Protein AF-A0A0B8P8I2-F1 (afdb_monomer_lite)

Foldseek 3Di:
DDQFDDPPDPDPDPVSVVVVNLVRVLVPDDQALLLCVLLVHDDPRNDPVSVVVLVVVQVPDDPVCNNVVSCVSPVSVVSNVVVVVVVD

Structure (mmCIF, N/CA/C/O backbone):
data_AF-A0A0B8P8I2-F1
#
_entry.id   AF-A0A0B8P8I2-F1
#
loop_
_atom_site.group_PDB
_atom_site.id
_atom_site.type_symbol
_atom_site.label_atom_id
_atom_site.label_alt_id
_atom_site.label_comp_id
_atom_site.label_asym_id
_atom_site.label_entity_id
_atom_site.label_seq_id
_atom_site.pdbx_PDB_ins_code
_atom_site.Cartn_x
_atom_site.Cartn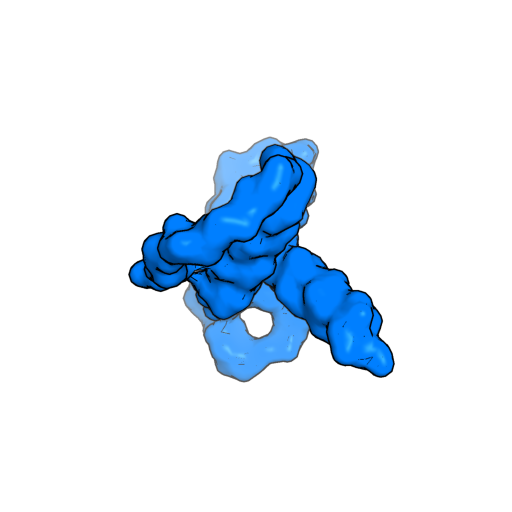_y
_atom_site.Cartn_z
_atom_site.occupancy
_atom_site.B_iso_or_equiv
_atom_site.auth_seq_id
_atom_site.auth_comp_id
_atom_site.auth_asym_id
_atom_site.auth_atom_id
_atom_site.pdbx_PDB_model_num
ATOM 1 N N . MET A 1 1 ? 14.277 -2.060 4.602 1.00 54.00 1 MET A N 1
ATOM 2 C CA . MET A 1 1 ? 13.983 -1.865 3.170 1.00 54.00 1 MET A CA 1
ATOM 3 C C . MET A 1 1 ? 15.010 -2.670 2.404 1.00 54.00 1 MET A C 1
ATOM 5 O O . MET A 1 1 ? 16.167 -2.629 2.803 1.00 54.00 1 MET A O 1
ATOM 9 N N . SER A 1 2 ? 14.570 -3.448 1.417 1.00 71.44 2 SER A N 1
ATOM 10 C CA . SER A 1 2 ? 15.432 -4.197 0.495 1.00 71.44 2 SER A CA 1
ATOM 11 C C . SER A 1 2 ? 15.273 -3.558 -0.881 1.00 71.44 2 SER A C 1
ATOM 13 O O . SER A 1 2 ? 14.143 -3.261 -1.261 1.00 71.44 2 SER A O 1
ATOM 15 N N . PHE A 1 3 ? 16.381 -3.272 -1.563 1.00 70.75 3 PHE A N 1
ATOM 16 C CA . PHE A 1 3 ? 16.392 -2.548 -2.841 1.00 70.75 3 PHE A CA 1
ATOM 17 C C . PHE A 1 3 ? 16.432 -3.472 -4.070 1.00 70.75 3 PHE A C 1
ATOM 19 O O . PHE A 1 3 ? 16.372 -2.968 -5.184 1.00 70.75 3 PHE A O 1
ATOM 26 N N . GLY A 1 4 ? 16.491 -4.793 -3.873 1.00 82.12 4 GLY A N 1
ATOM 27 C CA . GLY A 1 4 ? 16.733 -5.752 -4.951 1.00 82.12 4 GLY A CA 1
ATOM 28 C C . GLY A 1 4 ? 18.219 -5.937 -5.260 1.00 82.12 4 GLY A C 1
ATOM 29 O O . GLY A 1 4 ? 19.083 -5.408 -4.555 1.00 82.12 4 GLY A O 1
ATOM 30 N N . ASP A 1 5 ? 18.482 -6.715 -6.302 1.00 89.06 5 ASP A N 1
ATOM 31 C CA . ASP A 1 5 ? 19.809 -7.029 -6.818 1.00 89.06 5 ASP A CA 1
ATOM 32 C C . ASP A 1 5 ? 20.110 -6.179 -8.060 1.00 89.06 5 ASP A C 1
ATOM 34 O O . ASP A 1 5 ? 19.218 -5.775 -8.809 1.00 89.06 5 ASP A O 1
ATOM 38 N N . VAL A 1 6 ? 21.394 -5.909 -8.300 1.00 90.44 6 VAL A N 1
ATOM 39 C CA . VAL A 1 6 ? 21.821 -5.218 -9.523 1.00 90.44 6 VAL A CA 1
ATOM 40 C C . VAL A 1 6 ? 21.464 -6.084 -10.734 1.00 90.44 6 VAL A C 1
ATOM 42 O O . VAL A 1 6 ? 21.796 -7.266 -10.780 1.00 90.44 6 VAL A O 1
ATOM 45 N N . ILE A 1 7 ? 20.791 -5.493 -11.723 1.00 89.12 7 ILE A N 1
ATOM 46 C CA . ILE A 1 7 ? 20.445 -6.175 -12.973 1.00 89.12 7 ILE A CA 1
ATOM 47 C C . ILE A 1 7 ? 21.707 -6.240 -13.842 1.00 89.12 7 ILE A C 1
ATOM 49 O O . ILE A 1 7 ? 22.095 -5.250 -14.457 1.00 89.12 7 ILE A O 1
ATOM 53 N N . GLU A 1 8 ? 22.364 -7.398 -13.857 1.00 85.88 8 GLU A N 1
ATOM 54 C CA . GLU A 1 8 ? 23.575 -7.652 -14.659 1.00 85.88 8 GLU A CA 1
ATOM 55 C C . GLU A 1 8 ? 23.275 -8.348 -15.999 1.00 85.88 8 GLU A C 1
ATOM 57 O O . GLU A 1 8 ? 24.158 -8.471 -16.847 1.00 85.88 8 GLU A O 1
ATOM 62 N N . ASN A 1 9 ? 22.036 -8.809 -16.194 1.00 78.19 9 ASN A N 1
ATOM 63 C CA . ASN A 1 9 ? 21.617 -9.507 -17.406 1.00 78.19 9 ASN A CA 1
ATOM 64 C C . ASN A 1 9 ? 21.479 -8.538 -18.585 1.00 78.19 9 ASN A C 1
ATOM 66 O O . ASN A 1 9 ? 20.977 -7.424 -18.428 1.00 78.19 9 ASN A O 1
ATOM 70 N N . ASP A 1 10 ? 21.855 -9.003 -19.775 1.00 81.12 10 ASP A N 1
ATOM 71 C CA . ASP A 1 10 ? 21.640 -8.266 -21.019 1.00 81.12 10 ASP A CA 1
ATOM 72 C C . ASP A 1 10 ? 20.159 -8.398 -21.404 1.00 81.12 10 ASP A C 1
ATOM 74 O O . ASP A 1 10 ? 19.726 -9.391 -21.992 1.00 81.12 10 ASP A O 1
ATOM 78 N N . ILE A 1 11 ? 19.343 -7.445 -20.952 1.00 87.00 11 ILE A N 1
ATOM 79 C CA . ILE A 1 11 ? 17.912 -7.424 -21.239 1.00 87.00 11 ILE A CA 1
ATOM 80 C C . ILE A 1 11 ? 17.689 -6.710 -22.572 1.00 87.00 11 ILE A C 1
ATOM 82 O O . ILE A 1 11 ? 17.920 -5.509 -22.703 1.00 87.00 11 ILE A O 1
ATOM 86 N N . GLU A 1 12 ? 17.228 -7.468 -23.565 1.00 88.06 12 GLU A N 1
ATOM 87 C CA . GLU A 1 12 ? 17.179 -7.026 -24.963 1.00 88.06 12 GLU A CA 1
ATOM 88 C C . GLU A 1 12 ? 16.133 -5.938 -25.242 1.00 88.06 12 GLU A C 1
ATOM 90 O O . GLU A 1 12 ? 16.265 -5.191 -26.215 1.00 88.06 12 GLU A O 1
ATOM 95 N N . THR A 1 13 ? 15.084 -5.835 -24.416 1.00 93.44 13 THR A N 1
ATOM 96 C CA . THR A 1 13 ? 13.981 -4.893 -24.633 1.00 93.44 13 THR A CA 1
ATOM 97 C C . THR A 1 13 ? 13.662 -4.066 -23.385 1.00 93.44 13 THR A C 1
ATOM 99 O O . THR A 1 13 ? 13.781 -4.555 -22.261 1.00 93.44 13 THR A O 1
ATOM 102 N N . PRO A 1 14 ? 13.203 -2.811 -23.552 1.00 91.75 14 PRO A N 1
ATOM 103 C CA . PRO A 1 14 ? 12.732 -1.995 -22.434 1.00 91.75 14 PRO A CA 1
ATOM 104 C C . PRO A 1 14 ? 11.602 -2.654 -21.633 1.00 91.75 14 PRO A C 1
ATOM 106 O O . PRO A 1 14 ? 11.576 -2.528 -20.412 1.00 91.75 14 PRO A O 1
ATOM 109 N N . ASP A 1 15 ? 10.702 -3.375 -22.306 1.00 93.12 15 ASP A N 1
ATOM 110 C CA . ASP A 1 15 ? 9.578 -4.055 -21.656 1.00 93.12 15 ASP A CA 1
ATOM 111 C C . ASP A 1 15 ? 10.066 -5.184 -20.740 1.00 93.12 15 ASP A C 1
ATOM 113 O O . ASP A 1 15 ? 9.672 -5.247 -19.579 1.00 93.12 15 ASP A O 1
ATOM 117 N N . ALA A 1 16 ? 11.016 -6.005 -21.203 1.00 90.25 16 ALA A N 1
ATOM 118 C CA . ALA A 1 16 ? 11.607 -7.053 -20.373 1.00 90.25 16 ALA A CA 1
ATOM 119 C C . ALA A 1 16 ? 12.384 -6.476 -19.172 1.00 90.25 16 ALA A C 1
ATOM 121 O O . ALA A 1 16 ? 12.475 -7.109 -18.120 1.00 90.25 16 ALA A O 1
ATOM 122 N N . LEU A 1 17 ? 12.930 -5.260 -19.299 1.00 92.31 17 LEU A N 1
ATOM 123 C CA . LEU A 1 17 ? 13.605 -4.586 -18.188 1.00 92.31 17 LEU A CA 1
ATOM 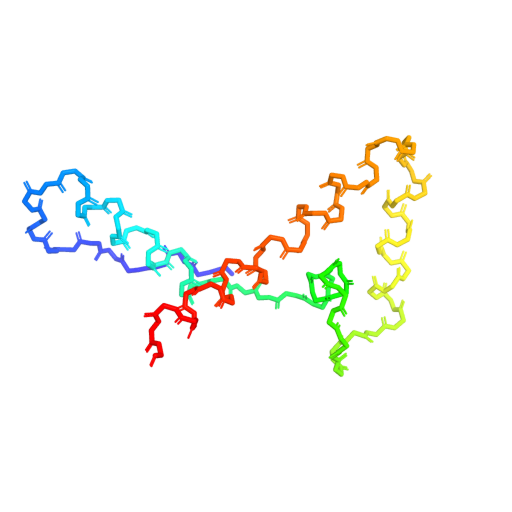124 C C . LEU A 1 17 ? 12.588 -4.100 -17.152 1.00 92.31 17 LEU A C 1
ATOM 126 O O . LEU A 1 17 ? 12.835 -4.228 -15.954 1.00 92.31 17 LEU A O 1
ATOM 130 N N . ALA A 1 18 ? 11.452 -3.565 -17.601 1.00 91.69 18 ALA A N 1
ATOM 131 C CA . ALA A 1 18 ? 10.363 -3.168 -16.716 1.00 91.69 18 ALA A CA 1
ATOM 132 C C . ALA A 1 18 ? 9.809 -4.372 -15.939 1.00 91.69 18 ALA A C 1
ATOM 134 O O . ALA A 1 18 ? 9.672 -4.289 -14.721 1.00 91.69 18 ALA A O 1
ATOM 135 N N .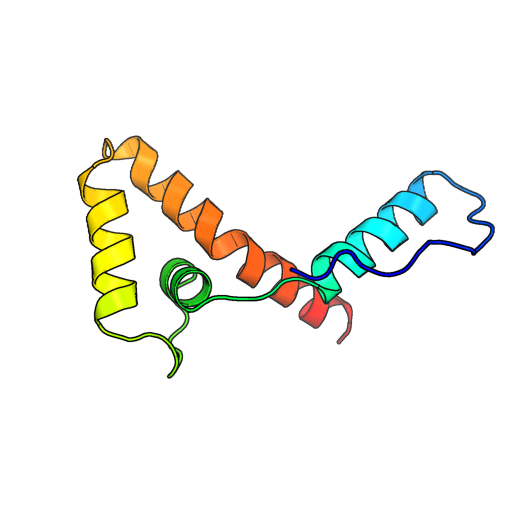 GLU A 1 19 ? 9.599 -5.507 -16.611 1.00 90.06 19 GLU A N 1
ATOM 136 C CA . GLU A 1 19 ? 9.155 -6.751 -15.971 1.00 90.06 19 GLU A CA 1
ATOM 137 C C . GLU A 1 19 ? 10.138 -7.236 -14.891 1.00 90.06 19 GLU A C 1
ATOM 139 O O . GLU A 1 19 ? 9.718 -7.622 -13.798 1.00 90.06 19 GLU A O 1
ATOM 144 N N . GLU A 1 20 ? 11.451 -7.177 -15.148 1.00 90.88 20 GLU A N 1
ATOM 145 C CA . GLU A 1 20 ? 12.458 -7.565 -14.152 1.00 90.88 20 GLU A CA 1
ATOM 146 C C . GLU A 1 20 ? 12.482 -6.610 -12.949 1.00 90.88 20 GLU A C 1
ATOM 148 O O . GLU A 1 20 ? 12.612 -7.053 -11.804 1.00 90.88 20 GLU A O 1
ATOM 153 N N . ILE A 1 21 ? 12.313 -5.306 -13.182 1.00 89.31 21 ILE A N 1
ATOM 154 C CA . ILE A 1 21 ? 12.206 -4.315 -12.106 1.00 89.31 21 ILE A CA 1
ATOM 155 C C . ILE A 1 21 ? 10.959 -4.586 -11.257 1.00 89.31 21 ILE A C 1
ATOM 157 O O . ILE A 1 21 ? 11.063 -4.658 -10.030 1.00 89.31 21 ILE A O 1
ATOM 161 N N . ASP A 1 22 ? 9.801 -4.783 -11.886 1.00 88.81 22 ASP A N 1
ATOM 162 C CA . ASP A 1 22 ? 8.539 -5.040 -11.189 1.00 88.81 22 ASP A CA 1
ATOM 163 C C . ASP A 1 22 ? 8.617 -6.332 -10.365 1.00 88.81 22 ASP A C 1
ATOM 165 O O . ASP A 1 22 ? 8.271 -6.327 -9.178 1.00 88.81 22 ASP A O 1
ATOM 169 N N . ARG A 1 23 ? 9.197 -7.406 -10.926 1.00 87.44 23 ARG A N 1
ATOM 170 C CA . ARG A 1 23 ? 9.462 -8.665 -10.208 1.00 87.44 23 ARG A CA 1
ATOM 171 C C . ARG A 1 23 ? 10.266 -8.425 -8.933 1.00 87.44 23 ARG A C 1
ATOM 173 O O . ARG A 1 23 ? 9.916 -8.950 -7.872 1.00 87.44 23 ARG A O 1
ATOM 180 N N . GLN A 1 24 ? 11.346 -7.644 -9.011 1.00 89.31 24 GLN A N 1
ATOM 181 C CA . GLN A 1 24 ? 12.180 -7.355 -7.845 1.00 89.31 24 GLN A CA 1
ATOM 182 C C . GLN A 1 24 ? 11.478 -6.452 -6.828 1.00 89.31 24 GLN A C 1
ATOM 184 O O . GLN A 1 24 ? 11.604 -6.691 -5.624 1.00 89.31 24 GLN A O 1
ATOM 189 N N . ILE A 1 25 ? 10.724 -5.442 -7.267 1.00 86.94 25 ILE A N 1
ATOM 190 C CA . ILE A 1 25 ? 9.943 -4.577 -6.372 1.00 86.94 25 ILE A CA 1
ATOM 191 C C . ILE A 1 25 ? 8.929 -5.418 -5.599 1.00 86.94 25 ILE A C 1
ATOM 193 O O . ILE A 1 25 ? 8.859 -5.326 -4.370 1.00 86.94 25 ILE A O 1
ATOM 197 N N . HIS A 1 26 ? 8.187 -6.273 -6.300 1.00 83.88 26 HIS A N 1
ATOM 198 C CA . HIS A 1 26 ? 7.157 -7.101 -5.694 1.00 83.88 26 HIS A CA 1
ATOM 199 C C . HIS A 1 26 ? 7.743 -8.146 -4.744 1.00 83.88 26 HIS A C 1
ATOM 201 O O . HIS A 1 26 ? 7.290 -8.254 -3.604 1.00 83.88 26 HIS A O 1
ATOM 207 N N . ALA A 1 27 ? 8.812 -8.844 -5.143 1.00 82.75 27 ALA A N 1
ATOM 208 C CA . ALA A 1 27 ? 9.503 -9.807 -4.282 1.00 82.75 27 ALA A CA 1
ATOM 209 C C . ALA A 1 27 ? 10.019 -9.179 -2.975 1.00 82.75 27 ALA A C 1
ATOM 211 O O . ALA A 1 27 ? 10.107 -9.848 -1.944 1.00 82.75 27 ALA A O 1
ATOM 212 N N . ASN A 1 28 ? 10.339 -7.884 -3.005 1.00 84.38 28 ASN A N 1
ATOM 213 C CA . ASN A 1 28 ? 10.835 -7.139 -1.855 1.00 84.38 28 ASN A CA 1
ATOM 214 C C . ASN A 1 28 ? 9.741 -6.386 -1.080 1.00 84.38 28 ASN A C 1
ATOM 216 O O . ASN A 1 28 ? 10.067 -5.691 -0.105 1.00 84.38 28 ASN A O 1
ATOM 220 N N . TYR A 1 29 ? 8.456 -6.522 -1.440 1.00 84.25 29 TYR A N 1
ATOM 221 C CA . TYR A 1 29 ? 7.380 -5.932 -0.650 1.00 84.25 29 TYR A CA 1
ATOM 222 C C . TYR A 1 29 ? 7.367 -6.524 0.757 1.00 84.25 29 TYR A C 1
ATOM 224 O O . TYR A 1 29 ? 7.011 -7.677 0.996 1.00 84.25 29 TYR A O 1
ATOM 232 N N . LYS A 1 30 ? 7.698 -5.680 1.733 1.00 87.38 30 LYS A N 1
ATOM 233 C CA . LYS A 1 30 ? 7.476 -5.993 3.137 1.00 87.38 30 LYS A CA 1
ATOM 234 C C . LYS A 1 30 ? 6.074 -5.549 3.525 1.00 87.38 30 LYS A C 1
ATOM 236 O O . LYS A 1 30 ? 5.823 -4.351 3.644 1.00 87.38 30 LYS A O 1
ATOM 241 N N . LEU A 1 31 ? 5.195 -6.516 3.768 1.00 92.25 31 LEU A N 1
ATOM 242 C CA . LEU A 1 31 ? 3.891 -6.239 4.357 1.00 92.25 31 LEU A CA 1
ATOM 243 C C . LEU A 1 31 ? 4.046 -5.887 5.834 1.00 92.25 31 LEU A C 1
ATOM 245 O O . LEU A 1 31 ? 4.724 -6.580 6.596 1.00 92.25 31 LEU A O 1
ATOM 249 N N . PHE A 1 32 ? 3.406 -4.794 6.225 1.00 95.31 32 PHE A N 1
ATOM 250 C CA . PHE A 1 32 ? 3.230 -4.403 7.612 1.00 95.31 32 PHE A CA 1
ATOM 251 C C . PHE A 1 32 ? 1.787 -4.685 8.049 1.00 95.31 32 PHE A C 1
ATOM 253 O O . PHE A 1 32 ? 0.890 -4.709 7.203 1.00 95.31 32 PHE A O 1
ATOM 260 N N . PRO A 1 33 ? 1.522 -4.829 9.360 1.00 97.56 33 PRO A N 1
ATOM 261 C CA . PRO A 1 33 ? 0.177 -5.115 9.865 1.00 97.56 33 PRO A CA 1
ATOM 262 C C . PRO A 1 33 ? -0.885 -4.113 9.391 1.00 97.56 33 PRO A C 1
ATOM 264 O O . PRO A 1 33 ? -2.008 -4.494 9.080 1.00 97.56 33 PRO A O 1
ATOM 267 N N . ILE A 1 34 ? -0.519 -2.834 9.248 1.00 97.81 34 ILE A N 1
ATOM 268 C CA . ILE A 1 34 ? -1.427 -1.798 8.738 1.00 97.81 34 ILE A CA 1
ATOM 269 C C . ILE A 1 34 ? -1.847 -2.032 7.280 1.00 97.81 34 ILE A C 1
ATOM 271 O O . ILE A 1 34 ? -2.954 -1.659 6.906 1.00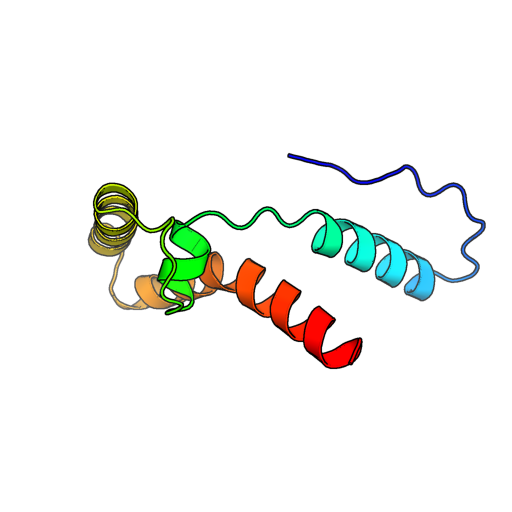 97.81 34 ILE A O 1
ATOM 275 N N . ASN A 1 35 ? -1.001 -2.674 6.464 1.00 97.31 35 ASN A N 1
ATOM 276 C CA . ASN A 1 35 ? -1.357 -3.032 5.092 1.00 97.31 35 ASN A CA 1
ATOM 277 C C . ASN A 1 35 ? -2.434 -4.122 5.080 1.00 97.31 35 ASN A C 1
ATOM 279 O O . ASN A 1 35 ? -3.419 -4.008 4.358 1.00 97.31 35 ASN A O 1
ATOM 283 N N . LEU A 1 36 ? -2.258 -5.151 5.915 1.00 97.06 36 LEU A N 1
ATOM 284 C CA . LEU A 1 36 ? -3.208 -6.258 6.061 1.00 97.06 36 LEU A CA 1
ATOM 285 C C . LEU A 1 36 ? -4.548 -5.762 6.610 1.00 97.06 36 LEU A C 1
ATOM 287 O O . LEU A 1 36 ? -5.596 -6.067 6.047 1.00 97.06 36 LEU A O 1
ATOM 291 N N . LEU A 1 37 ? -4.493 -4.912 7.641 1.00 98.00 37 LEU A N 1
ATOM 292 C CA . LEU A 1 37 ? -5.668 -4.272 8.219 1.00 98.00 37 LEU A CA 1
ATOM 293 C C . LEU A 1 37 ? -6.436 -3.444 7.178 1.00 98.00 37 LEU A C 1
ATOM 295 O O . LEU A 1 37 ? -7.655 -3.565 7.090 1.00 98.00 37 LEU A O 1
ATOM 299 N N . ALA A 1 38 ? -5.739 -2.625 6.384 1.00 97.62 38 ALA A N 1
ATOM 300 C CA . ALA A 1 38 ? -6.363 -1.817 5.336 1.00 97.62 38 ALA A CA 1
ATOM 301 C C . ALA A 1 38 ? -6.961 -2.672 4.204 1.00 97.62 38 ALA A C 1
ATOM 303 O O . ALA A 1 38 ? -7.999 -2.316 3.657 1.00 97.62 38 ALA A O 1
ATOM 304 N N . ALA A 1 39 ? -6.350 -3.820 3.894 1.00 97.06 39 ALA A N 1
ATOM 305 C CA . ALA A 1 39 ? -6.866 -4.786 2.925 1.00 97.06 39 ALA A CA 1
ATOM 306 C C . ALA A 1 39 ? -8.023 -5.654 3.467 1.00 97.06 39 ALA A C 1
ATOM 308 O O . ALA A 1 39 ? -8.538 -6.504 2.742 1.00 97.06 39 ALA A O 1
ATOM 309 N N . GLY A 1 40 ? -8.420 -5.480 4.733 1.00 96.00 40 GLY A N 1
ATOM 310 C CA . GLY A 1 40 ? -9.473 -6.276 5.369 1.00 96.00 40 GLY A CA 1
ATOM 311 C C . GLY A 1 40 ? -9.078 -7.729 5.655 1.00 96.00 40 GLY A C 1
ATOM 312 O O . GLY A 1 40 ? -9.955 -8.569 5.847 1.00 96.00 40 GLY A O 1
ATOM 313 N N . ILE A 1 41 ? -7.779 -8.037 5.678 1.00 95.75 41 ILE A N 1
ATOM 314 C CA . ILE A 1 41 ? -7.260 -9.364 6.017 1.00 95.75 41 ILE A CA 1
ATOM 315 C C . ILE A 1 41 ? -7.049 -9.433 7.525 1.00 95.75 41 ILE A C 1
ATOM 317 O O . ILE A 1 41 ? -6.380 -8.576 8.102 1.00 95.75 41 ILE A O 1
ATOM 321 N N . ASP A 1 42 ? -7.597 -10.468 8.156 1.00 93.38 42 ASP A N 1
ATOM 322 C CA . ASP A 1 42 ? -7.306 -10.754 9.556 1.00 93.38 42 ASP A CA 1
ATOM 323 C C . ASP A 1 42 ? -5.973 -11.500 9.670 1.00 93.38 42 ASP A C 1
ATOM 325 O O . ASP A 1 42 ? -5.729 -12.478 8.960 1.00 93.38 42 ASP A O 1
ATOM 329 N N . ASP A 1 43 ? -5.097 -11.018 10.544 1.00 95.69 4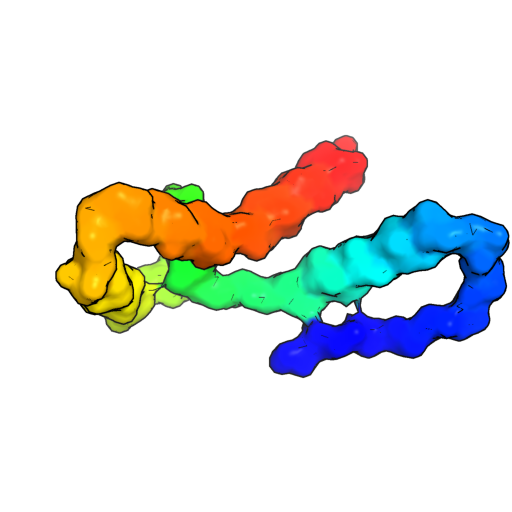3 ASP A N 1
ATOM 330 C CA . ASP A 1 43 ? -3.761 -11.567 10.744 1.00 95.69 43 ASP A CA 1
ATOM 331 C C . ASP A 1 43 ? -3.313 -11.345 12.191 1.00 95.69 43 ASP A C 1
ATOM 333 O O . ASP A 1 43 ? -3.577 -10.304 12.796 1.00 95.69 43 ASP A O 1
ATOM 337 N N . ALA A 1 44 ? -2.597 -12.322 12.750 1.00 95.31 44 ALA A N 1
ATOM 338 C CA . ALA A 1 44 ? -2.164 -12.298 14.146 1.00 95.31 44 ALA A CA 1
ATOM 339 C C . ALA A 1 44 ? -1.184 -11.153 14.469 1.00 95.31 44 ALA A C 1
ATOM 341 O O . ALA A 1 44 ? -1.008 -10.806 15.636 1.00 95.31 44 ALA A O 1
ATOM 342 N N . SER A 1 45 ? -0.537 -10.570 13.456 1.00 95.12 45 SER A N 1
ATOM 343 C CA . SER A 1 45 ? 0.357 -9.421 13.613 1.00 95.12 45 SER A CA 1
ATOM 344 C C . SER A 1 45 ? -0.378 -8.089 13.817 1.00 95.12 45 SER A C 1
ATOM 346 O O . SER A 1 45 ? 0.256 -7.101 14.192 1.00 95.12 45 SER A O 1
ATOM 348 N N . ILE A 1 46 ? -1.697 -8.042 13.594 1.00 97.56 46 ILE A N 1
ATOM 349 C CA . ILE A 1 46 ? -2.513 -6.832 13.740 1.00 97.56 46 ILE A CA 1
ATOM 350 C C . ILE A 1 46 ? -2.894 -6.639 15.209 1.00 97.56 46 ILE A C 1
ATOM 352 O O . ILE A 1 46 ? -3.878 -7.189 15.708 1.00 97.56 46 ILE A O 1
ATOM 356 N N . ASP A 1 47 ? -2.132 -5.795 15.897 1.00 97.25 47 ASP A N 1
ATOM 357 C CA . ASP A 1 47 ? -2.390 -5.417 17.283 1.00 97.25 47 ASP A CA 1
ATOM 358 C C . ASP A 1 47 ? -3.316 -4.190 17.415 1.00 97.25 47 ASP A C 1
ATOM 360 O O . ASP A 1 47 ? -3.699 -3.533 16.440 1.00 97.25 47 ASP A O 1
ATOM 364 N N . ALA A 1 48 ? -3.700 -3.874 18.656 1.00 97.31 48 ALA A N 1
ATOM 365 C CA . ALA A 1 48 ? -4.539 -2.713 18.958 1.00 97.31 48 ALA A CA 1
ATOM 366 C C . ALA A 1 48 ? -3.897 -1.399 18.487 1.00 97.31 48 ALA A C 1
ATOM 368 O O . ALA A 1 48 ? -4.579 -0.535 17.942 1.00 97.31 48 ALA A O 1
ATOM 369 N N . LYS A 1 49 ? -2.571 -1.285 18.615 1.00 97.56 49 LYS A N 1
ATOM 370 C CA . LYS A 1 49 ? -1.820 -0.097 18.210 1.00 97.56 49 LYS A CA 1
ATOM 371 C C . LYS A 1 49 ? -1.917 0.151 16.704 1.00 97.56 49 LYS A C 1
ATOM 373 O O . LYS A 1 49 ? -2.118 1.285 16.286 1.00 97.56 49 LYS A O 1
ATOM 378 N N . THR A 1 50 ? -1.827 -0.897 15.890 1.00 97.62 50 THR A N 1
ATOM 379 C CA . THR A 1 50 ? -1.985 -0.810 14.431 1.00 97.62 50 THR A CA 1
ATOM 380 C C . THR A 1 50 ? -3.367 -0.269 14.052 1.00 97.62 50 THR A C 1
ATOM 382 O O . THR A 1 50 ? -3.486 0.567 13.154 1.00 97.62 50 THR A O 1
ATOM 385 N N . ARG A 1 51 ? -4.415 -0.719 14.756 1.00 97.44 51 ARG A N 1
ATOM 386 C CA . ARG A 1 51 ? -5.797 -0.264 14.535 1.00 97.44 51 ARG A CA 1
ATOM 387 C C . ARG A 1 51 ? -5.965 1.207 14.904 1.00 97.44 51 ARG A C 1
ATOM 389 O O . ARG A 1 51 ? -6.465 1.977 14.088 1.00 97.44 51 ARG A O 1
ATOM 396 N N . GLU A 1 52 ? -5.468 1.598 16.074 1.00 97.94 52 GLU A N 1
ATOM 397 C CA . GLU A 1 52 ? -5.471 2.993 16.527 1.00 97.94 52 GLU A CA 1
ATOM 398 C C . GLU A 1 52 ? -4.685 3.912 15.580 1.00 97.94 52 GLU A C 1
ATOM 400 O O . GLU A 1 52 ? -5.118 5.025 15.285 1.00 97.94 52 GLU A O 1
ATOM 405 N N . GLU A 1 53 ? -3.534 3.465 15.066 1.00 97.62 53 GLU A N 1
ATOM 406 C CA . GLU A 1 53 ? -2.728 4.242 14.121 1.00 97.62 53 GLU A CA 1
ATOM 407 C C . GLU A 1 53 ? -3.464 4.498 12.804 1.00 97.62 53 GLU A C 1
ATOM 409 O O . GLU A 1 53 ? -3.424 5.623 12.292 1.00 97.62 53 GLU A O 1
ATOM 414 N N . LEU A 1 54 ? -4.137 3.482 12.253 1.00 97.25 54 LEU A N 1
ATOM 415 C CA . LEU A 1 54 ? -4.936 3.645 11.042 1.00 97.25 54 LEU A CA 1
ATOM 416 C C . LEU A 1 54 ? -6.137 4.564 11.298 1.00 97.25 54 LEU A C 1
ATOM 418 O O . LEU A 1 54 ? -6.345 5.510 10.540 1.00 97.25 54 LEU A O 1
ATOM 422 N N . GLU A 1 55 ? -6.874 4.357 12.391 1.00 97.06 55 GLU A N 1
ATOM 423 C CA . GLU A 1 55 ? -8.017 5.199 12.763 1.00 97.06 55 GLU A CA 1
ATOM 424 C C . GLU A 1 55 ? -7.609 6.667 12.935 1.00 97.06 55 GLU A C 1
ATOM 426 O O . GLU A 1 55 ? -8.227 7.558 12.350 1.00 97.06 55 GLU A O 1
ATOM 431 N N . LYS A 1 56 ? -6.507 6.927 13.647 1.00 97.44 56 LYS A N 1
ATOM 432 C CA . LYS A 1 56 ? -5.963 8.276 13.848 1.00 97.44 56 LYS A CA 1
ATOM 433 C C . LYS A 1 56 ? -5.605 8.967 12.531 1.00 97.44 56 LYS A C 1
ATOM 435 O O . LYS A 1 56 ? -5.774 10.180 12.403 1.00 97.44 56 LYS A O 1
ATOM 440 N N . LYS A 1 57 ? -5.083 8.223 11.550 1.00 96.31 57 LYS A N 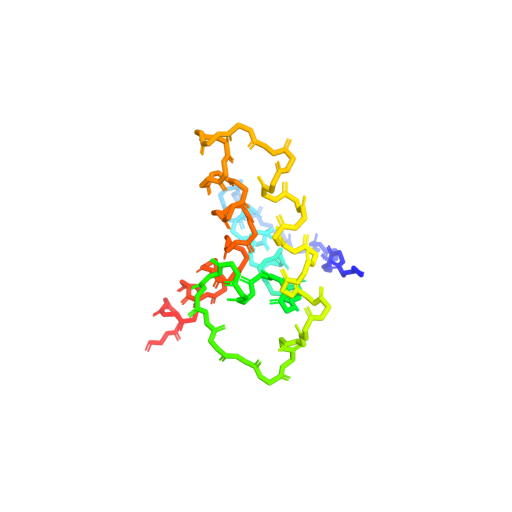1
ATOM 441 C CA . LYS A 1 57 ? -4.808 8.770 10.212 1.00 96.31 57 LYS A CA 1
ATOM 442 C C . LYS A 1 57 ? -6.108 9.138 9.500 1.00 96.31 57 LYS A C 1
ATOM 444 O O . LYS A 1 57 ? -6.185 10.213 8.918 1.00 96.31 57 LYS A O 1
ATOM 449 N N . LEU A 1 58 ? -7.126 8.282 9.576 1.00 96.19 58 LEU A N 1
ATOM 450 C CA . LEU A 1 58 ? -8.416 8.489 8.911 1.00 96.19 58 LEU A CA 1
ATOM 451 C C . LEU A 1 58 ? -9.232 9.625 9.538 1.00 96.19 58 LEU A C 1
ATOM 453 O O . LEU A 1 58 ? -9.868 10.391 8.815 1.00 96.19 58 LEU A O 1
ATOM 457 N N . SER A 1 59 ? -9.191 9.782 10.863 1.00 95.75 59 SER A N 1
ATOM 458 C CA . SER A 1 59 ? -9.914 10.847 11.567 1.00 95.75 59 SER A CA 1
ATOM 459 C C . SER A 1 59 ? -9.412 12.245 11.203 1.00 95.75 59 SER A C 1
ATOM 461 O O . SER A 1 59 ? -10.172 13.206 11.272 1.00 95.75 59 SER A O 1
ATOM 463 N N . GLY A 1 60 ? -8.136 12.365 10.817 1.00 92.88 60 GLY A N 1
ATOM 464 C CA . GLY A 1 60 ? -7.529 13.619 10.367 1.00 92.88 60 GLY A CA 1
ATOM 465 C C . GLY A 1 60 ? -7.828 13.982 8.910 1.00 92.88 60 GLY A C 1
ATOM 466 O O . GLY A 1 60 ? -7.387 15.034 8.455 1.00 92.88 60 GLY A O 1
ATOM 467 N N . LEU A 1 61 ? -8.542 13.122 8.177 1.00 94.56 61 LEU A N 1
ATOM 468 C CA . LEU A 1 61 ? -8.851 13.307 6.764 1.00 94.56 61 LEU A CA 1
ATOM 469 C C . LEU A 1 61 ? -10.332 13.617 6.546 1.00 94.56 61 LEU A C 1
ATOM 471 O O . LEU A 1 61 ? -11.219 13.082 7.226 1.00 94.56 61 LEU A O 1
ATOM 475 N N . GLU A 1 62 ? -10.584 14.442 5.531 1.00 95.25 62 GLU A N 1
ATOM 476 C CA . GLU A 1 62 ? -11.910 14.614 4.944 1.00 95.25 62 GLU A CA 1
ATOM 477 C C . GLU A 1 62 ? -12.452 13.267 4.457 1.00 95.25 62 GLU A C 1
ATOM 479 O O . GLU A 1 62 ? -11.700 12.395 4.019 1.00 95.25 62 GLU A O 1
ATOM 484 N N . GLU A 1 63 ? -13.770 13.091 4.521 1.00 87.88 63 GLU A N 1
ATOM 485 C CA . GLU A 1 63 ? -14.415 11.796 4.290 1.00 87.88 63 GLU A CA 1
ATOM 486 C C . GLU A 1 63 ? -14.086 11.203 2.910 1.00 87.88 63 GLU A C 1
ATOM 488 O O . GLU A 1 63 ? -13.758 10.021 2.812 1.00 87.88 63 GLU A O 1
ATOM 493 N N . GLY A 1 64 ? -14.039 12.041 1.868 1.00 90.88 64 GLY A N 1
ATOM 494 C CA . GLY A 1 64 ? -13.675 11.619 0.513 1.00 90.88 64 GLY A CA 1
ATOM 495 C C . GLY A 1 64 ? -12.217 11.170 0.349 1.00 90.88 64 GLY A C 1
ATOM 496 O O . GLY A 1 64 ? -11.919 10.420 -0.574 1.00 90.88 64 GLY A O 1
ATOM 497 N N . ALA A 1 65 ? -11.307 11.580 1.239 1.00 94.56 65 ALA A N 1
ATOM 498 C CA . ALA A 1 65 ? -9.888 11.217 1.185 1.00 94.56 65 ALA A CA 1
ATOM 499 C C . ALA A 1 65 ? -9.570 9.903 1.923 1.00 94.56 65 ALA A C 1
ATOM 501 O O . ALA A 1 65 ? -8.519 9.299 1.700 1.00 94.56 65 ALA A O 1
ATOM 502 N N . ARG A 1 66 ? -10.472 9.444 2.801 1.00 96.56 66 ARG A N 1
ATOM 503 C CA . ARG A 1 66 ? -10.259 8.258 3.644 1.00 96.56 66 ARG A CA 1
ATOM 504 C C . ARG A 1 66 ? -10.095 6.988 2.825 1.00 96.56 66 ARG A C 1
ATOM 506 O O . ARG A 1 66 ? -9.171 6.224 3.092 1.00 96.56 66 ARG A O 1
ATOM 513 N N . GLN A 1 67 ? -10.944 6.795 1.814 1.00 95.81 67 GLN A N 1
ATOM 514 C CA . GLN A 1 67 ? -10.889 5.594 0.982 1.00 95.81 67 GLN A CA 1
ATOM 515 C C . GLN A 1 67 ? -9.561 5.499 0.224 1.00 95.81 67 GLN A C 1
ATOM 517 O O . GLN A 1 67 ? -8.924 4.456 0.260 1.00 95.81 67 GLN A O 1
ATOM 522 N N . TYR A 1 68 ? -9.067 6.607 -0.336 1.00 96.19 68 TYR A N 1
ATOM 523 C CA . TYR A 1 68 ? -7.770 6.623 -1.019 1.00 96.19 68 TYR A CA 1
ATOM 524 C C . TYR A 1 68 ? -6.604 6.240 -0.102 1.00 96.19 68 TYR A C 1
ATOM 526 O O . TYR A 1 68 ? -5.665 5.577 -0.540 1.00 96.19 68 TYR A O 1
ATOM 534 N N . LEU A 1 69 ? -6.648 6.643 1.174 1.00 97.19 69 LEU A N 1
ATOM 535 C CA . LEU A 1 69 ? -5.631 6.236 2.140 1.00 97.19 69 LEU A CA 1
ATOM 536 C C . LEU A 1 69 ? -5.703 4.727 2.413 1.00 97.19 69 LEU A C 1
ATOM 538 O O . LEU A 1 69 ? -4.664 4.068 2.446 1.00 97.19 69 LEU A O 1
ATOM 542 N N . ILE A 1 70 ? -6.913 4.194 2.608 1.00 97.31 70 ILE A N 1
ATOM 543 C CA . ILE A 1 70 ? -7.141 2.759 2.829 1.00 97.31 70 ILE A CA 1
ATOM 544 C C . ILE A 1 70 ? -6.610 1.966 1.633 1.00 97.31 70 ILE A C 1
ATOM 546 O O . ILE A 1 70 ? -5.762 1.095 1.818 1.00 97.31 70 ILE A O 1
ATOM 550 N N . ASP A 1 71 ? -7.011 2.337 0.418 1.00 96.69 71 ASP A N 1
ATOM 551 C CA . ASP A 1 71 ? -6.574 1.688 -0.819 1.00 96.69 71 ASP A CA 1
ATOM 552 C C . ASP A 1 71 ? -5.045 1.750 -0.961 1.00 96.69 71 ASP A C 1
ATOM 554 O O . ASP A 1 71 ? -4.392 0.747 -1.246 1.00 96.69 71 ASP A O 1
ATOM 558 N N . GLY A 1 72 ? -4.440 2.904 -0.661 1.00 95.44 72 GLY A N 1
ATOM 559 C CA . GLY A 1 72 ? -2.989 3.078 -0.684 1.00 95.44 72 GLY A CA 1
ATOM 560 C C . GLY A 1 72 ? -2.245 2.137 0.269 1.00 95.44 72 GLY A C 1
ATOM 561 O O . GLY A 1 72 ? -1.214 1.574 -0.105 1.00 95.44 72 GLY A O 1
ATOM 562 N N . TYR A 1 73 ? -2.766 1.924 1.481 1.00 96.75 73 TYR A N 1
ATOM 563 C CA . TYR A 1 73 ? -2.195 0.953 2.418 1.00 96.75 73 TYR A CA 1
ATOM 564 C C . TYR A 1 73 ? -2.495 -0.500 2.026 1.00 96.75 73 TYR A C 1
ATOM 566 O O . TYR A 1 73 ? -1.669 -1.363 2.318 1.00 96.75 73 TYR A O 1
ATOM 574 N N . ALA A 1 74 ? -3.614 -0.785 1.360 1.00 96.62 74 ALA A N 1
ATOM 575 C CA . ALA A 1 74 ? -3.985 -2.129 0.920 1.00 96.62 74 ALA A CA 1
ATOM 576 C C . ALA A 1 74 ? -3.219 -2.593 -0.337 1.00 96.62 74 ALA A C 1
ATOM 578 O O . ALA A 1 74 ? -2.962 -3.786 -0.503 1.00 96.62 74 ALA A O 1
ATOM 579 N N . ASN A 1 75 ? -2.788 -1.664 -1.197 1.00 93.50 75 ASN A N 1
ATOM 580 C CA . ASN A 1 75 ? -2.137 -1.958 -2.481 1.00 93.50 75 ASN A CA 1
ATOM 581 C C . ASN A 1 75 ? -0.975 -2.969 -2.421 1.00 93.50 75 ASN A C 1
ATOM 583 O O . ASN A 1 75 ? -0.973 -3.887 -3.240 1.00 93.50 75 ASN A O 1
ATOM 587 N N . PRO A 1 76 ? -0.021 -2.895 -1.469 1.00 91.81 76 PRO A N 1
ATOM 588 C CA . PRO A 1 76 ? 1.052 -3.888 -1.382 1.00 91.81 76 PRO A CA 1
ATOM 589 C C . PRO A 1 76 ? 0.538 -5.324 -1.200 1.00 91.81 76 PRO A C 1
ATOM 591 O O . PRO A 1 76 ? 1.127 -6.264 -1.730 1.00 91.81 76 PRO A O 1
ATOM 594 N N . VAL A 1 77 ? -0.574 -5.501 -0.477 1.00 93.50 77 VAL A N 1
ATOM 595 C CA . VAL A 1 77 ? -1.217 -6.809 -0.284 1.00 93.50 77 VAL A CA 1
ATOM 596 C C . VAL A 1 77 ? -1.815 -7.296 -1.600 1.00 93.50 77 VAL A C 1
ATOM 598 O O . VAL A 1 77 ? -1.607 -8.445 -1.987 1.00 93.50 77 VAL A O 1
ATOM 601 N N . HIS A 1 78 ? -2.527 -6.416 -2.306 1.00 91.75 78 HIS A N 1
ATOM 602 C CA . HIS A 1 78 ? -3.153 -6.746 -3.582 1.00 91.75 78 HIS A CA 1
ATOM 603 C C . HIS A 1 78 ? -2.124 -7.102 -4.655 1.00 91.75 78 HIS A C 1
ATOM 605 O O . HIS A 1 78 ? -2.303 -8.118 -5.324 1.00 91.75 78 HIS A O 1
ATOM 611 N N . ASN A 1 79 ? -1.037 -6.338 -4.770 1.00 88.19 79 ASN A N 1
ATOM 612 C CA . ASN A 1 79 ? 0.031 -6.603 -5.735 1.00 88.19 79 ASN A CA 1
ATOM 613 C C . ASN A 1 79 ? 0.658 -7.984 -5.491 1.00 88.19 79 ASN A C 1
ATOM 615 O O . ASN A 1 79 ? 0.625 -8.828 -6.379 1.00 88.19 79 ASN A O 1
ATOM 619 N N . LEU A 1 80 ? 1.055 -8.290 -4.249 1.00 86.69 80 LEU A N 1
ATOM 620 C CA . LEU A 1 80 ? 1.571 -9.620 -3.899 1.00 86.69 80 LEU A CA 1
ATOM 621 C C . LEU A 1 80 ? 0.557 -10.754 -4.126 1.00 86.69 80 LEU A C 1
ATOM 623 O O . LEU A 1 80 ? 0.940 -11.883 -4.429 1.00 86.69 80 LEU A O 1
ATOM 627 N N . SER A 1 81 ? -0.739 -10.496 -3.930 1.00 84.12 81 SER A N 1
ATOM 628 C CA . SER A 1 81 ? -1.781 -11.509 -4.138 1.00 84.12 81 SER A CA 1
ATOM 629 C C . SER A 1 81 ? -2.060 -11.799 -5.614 1.00 84.12 81 SER A C 1
ATOM 631 O O . SER A 1 81 ? -2.426 -12.929 -5.933 1.00 84.12 81 SER A O 1
ATOM 633 N N . LYS A 1 82 ? -1.903 -10.804 -6.498 1.00 78.00 82 LYS A N 1
ATOM 634 C CA . LYS A 1 82 ? -2.037 -10.972 -7.951 1.00 78.00 82 LYS A CA 1
ATOM 635 C C . LYS A 1 82 ? -0.890 -11.819 -8.487 1.00 78.00 82 LYS A C 1
ATOM 637 O O . LYS A 1 82 ? -1.155 -12.841 -9.107 1.00 78.00 82 LYS A O 1
ATOM 642 N N . ASP A 1 83 ? 0.341 -11.505 -8.092 1.00 71.44 83 ASP A N 1
ATOM 643 C CA . ASP A 1 83 ? 1.523 -12.277 -8.493 1.00 71.44 83 ASP A CA 1
ATOM 644 C C . ASP A 1 83 ? 1.415 -13.758 -8.090 1.00 71.44 83 ASP A C 1
ATOM 646 O O . ASP A 1 83 ? 1.757 -14.656 -8.856 1.00 71.44 83 ASP A O 1
ATOM 650 N N . LYS A 1 84 ? 0.889 -14.044 -6.888 1.00 62.09 84 LYS A N 1
ATOM 651 C CA . LYS A 1 84 ? 0.666 -15.428 -6.430 1.00 62.09 84 LYS A CA 1
ATOM 652 C C . LYS A 1 84 ? -0.415 -16.172 -7.214 1.00 62.09 84 LYS A C 1
ATOM 654 O O . LYS A 1 84 ? -0.372 -17.396 -7.244 1.00 62.09 84 LYS A O 1
ATOM 659 N N . GLN A 1 85 ? -1.395 -15.465 -7.773 1.00 60.69 85 GLN A N 1
ATOM 660 C CA . GLN A 1 85 ? -2.458 -16.061 -8.588 1.00 60.69 85 GLN A CA 1
ATOM 661 C C . GLN A 1 85 ? -2.005 -16.291 -10.031 1.00 60.69 85 GLN A C 1
ATOM 663 O O . GLN A 1 85 ? -2.449 -17.250 -10.644 1.00 60.69 85 GLN A O 1
ATOM 668 N N . GLU A 1 86 ? -1.118 -15.449 -10.560 1.00 59.69 86 GLU A N 1
ATOM 669 C CA . GLU A 1 86 ? -0.542 -15.606 -11.903 1.00 59.69 86 GLU A CA 1
ATOM 670 C C . GLU A 1 86 ? 0.554 -16.686 -11.955 1.00 59.69 86 GLU A C 1
ATOM 672 O O . GLU A 1 86 ? 0.797 -17.274 -13.005 1.00 59.69 86 GLU A O 1
ATOM 677 N N . ALA A 1 87 ? 1.188 -16.987 -10.817 1.00 55.88 87 ALA A N 1
ATOM 678 C CA . ALA A 1 87 ? 2.190 -18.046 -10.686 1.00 55.88 87 ALA A CA 1
ATOM 679 C C . ALA A 1 87 ? 1.619 -19.452 -10.366 1.00 55.88 87 ALA A C 1
ATOM 681 O O . ALA A 1 87 ? 2.411 -20.384 -10.197 1.00 55.88 87 ALA A O 1
ATOM 682 N N . ALA A 1 88 ? 0.292 -19.608 -10.237 1.00 47.59 88 ALA A N 1
ATOM 683 C CA . ALA A 1 88 ? -0.402 -20.849 -9.849 1.00 47.59 88 ALA A CA 1
ATOM 684 C C . ALA A 1 88 ? -1.198 -21.466 -11.010 1.00 47.59 88 ALA A C 1
ATOM 686 O O . ALA A 1 88 ? -1.216 -22.717 -11.092 1.00 47.59 88 ALA A O 1
#

Secondary structure (DSSP, 8-state):
--------S---SHHHHHHHHHHHHHHT----HHHHHHTT---TT--HHHHHHHHHHHHTS-HHHHHHHHHHHHHHHHHHHHHHHHT-

Sequence (88 aa):
MSFGDVIENDIETPDALAEEIDRQIHANYKLFPINLLAAGIDDASIDAKTREELEKKLSGLEEGARQYLIDGYANPVHNLSKDKQEAA

Organism: NCBI:txid1481914

Radius of gyration: 16.45 Å; chains: 1; bounding box: 38×36×44 Å

pLDDT: mean 89.27, std 10.85, range [47.59, 98.0]